Protein AF-A0A2M8F0B0-F1 (afdb_monomer)

Mean predicted aligned error: 4.99 Å

pLDDT: mean 90.67, std 10.66, range [52.56, 97.62]

InterPro domains:
  IPR036894 Nucleoid-associated protein YbaB-like domain superfamily [SSF82607] (10-60)

Nearest PDB structures (foldseek):
  3lze-assembly1_A  TM=6.037E-01  e=5.565E+00  Plasmodium vivax
  1whz-assembly1_A  TM=4.885E-01  e=4.334E+00  Thermus thermophilus
  3m0n-assembly1_A  TM=5.940E-01  e=5.565E+00  Plasmodium vivax
  2wmm-assembly1_B  TM=4.401E-01  e=4.911E+00  Escherichia coli K-12
  7yrn-assembly1_C  TM=3.469E-01  e=8.621E+00  Human betaherpesvirus 5

Structure (mmCIF, N/CA/C/O backbone):
data_AF-A0A2M8F0B0-F1
#
_entry.id   AF-A0A2M8F0B0-F1
#
loop_
_atom_site.group_PDB
_atom_site.id
_atom_site.type_symbol
_atom_site.label_atom_id
_atom_site.label_alt_id
_atom_site.label_comp_id
_atom_site.label_asym_id
_atom_site.label_entity_id
_atom_site.label_seq_id
_atom_site.pdbx_PDB_ins_c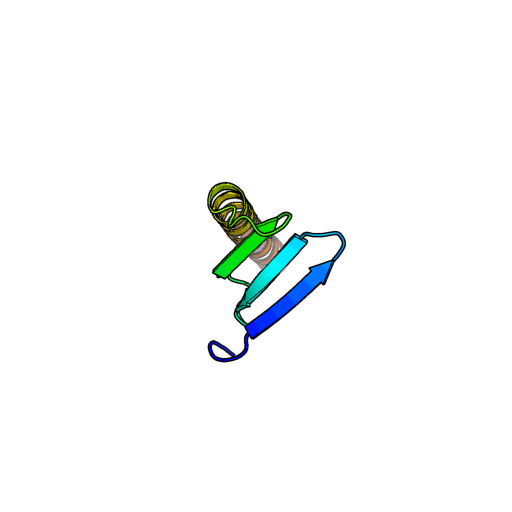ode
_atom_site.Cartn_x
_atom_site.Cartn_y
_atom_site.Cartn_z
_atom_site.occupancy
_atom_site.B_iso_or_equiv
_atom_site.auth_seq_id
_atom_site.auth_comp_id
_atom_site.auth_asym_id
_atom_site.auth_atom_id
_atom_site.pdbx_PDB_model_num
ATOM 1 N N . LEU A 1 1 ? 2.795 -14.571 8.883 1.00 52.56 1 LEU A N 1
ATOM 2 C CA . LEU A 1 1 ? 2.294 -13.478 8.023 1.00 52.56 1 LEU A CA 1
ATOM 3 C C . LEU A 1 1 ? 3.411 -12.584 7.470 1.00 52.56 1 LEU A C 1
ATOM 5 O O . LEU A 1 1 ? 3.436 -12.405 6.269 1.00 52.56 1 LEU A O 1
ATOM 9 N N . GLN A 1 2 ? 4.399 -12.106 8.249 1.00 57.34 2 GLN A N 1
ATOM 10 C CA . GLN A 1 2 ? 5.523 -11.308 7.690 1.00 57.34 2 GLN A CA 1
ATOM 11 C C . GLN A 1 2 ? 6.452 -12.049 6.696 1.00 57.34 2 GLN A C 1
ATOM 13 O O . GLN A 1 2 ? 7.292 -11.415 6.074 1.00 57.34 2 GLN A O 1
ATOM 18 N N . LYS A 1 3 ? 6.338 -13.377 6.548 1.00 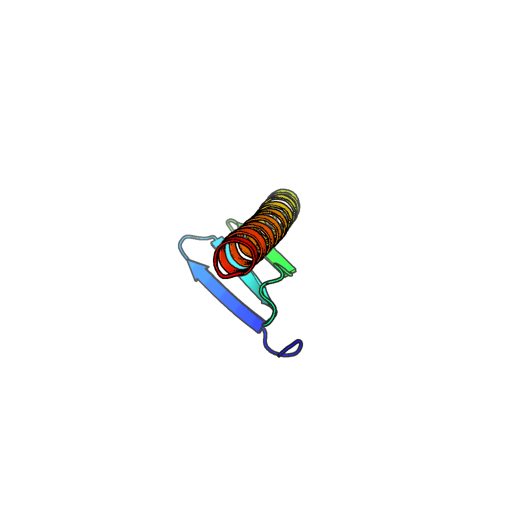60.84 3 LYS A N 1
ATOM 19 C CA . LYS A 1 3 ? 7.163 -14.169 5.614 1.00 60.84 3 LYS A CA 1
ATOM 20 C C . LYS A 1 3 ? 6.484 -14.453 4.274 1.00 60.84 3 LYS A C 1
ATOM 22 O O . LYS A 1 3 ? 7.112 -15.036 3.400 1.00 60.84 3 LYS A O 1
ATOM 27 N N . GLU A 1 4 ? 5.209 -14.104 4.134 1.00 80.62 4 GLU A N 1
ATOM 28 C CA . GLU A 1 4 ? 4.468 -14.345 2.899 1.00 80.62 4 GLU A CA 1
ATOM 29 C C . GLU A 1 4 ? 4.553 -13.093 2.033 1.00 80.62 4 GLU A C 1
ATOM 31 O O . GLU A 1 4 ? 4.252 -11.994 2.499 1.00 80.62 4 GLU A O 1
ATOM 36 N N . GLN A 1 5 ? 5.009 -13.265 0.795 1.00 88.62 5 GLN A N 1
ATOM 37 C CA . GLN A 1 5 ? 5.040 -12.219 -0.217 1.00 88.62 5 GLN A CA 1
ATOM 38 C C . GLN A 1 5 ? 3.936 -12.485 -1.232 1.00 88.62 5 GLN A C 1
ATOM 40 O O . GLN A 1 5 ? 3.748 -13.613 -1.690 1.00 88.62 5 GLN A O 1
ATOM 45 N N . VAL A 1 6 ? 3.214 -11.431 -1.587 1.00 92.44 6 VAL A N 1
ATOM 46 C CA . VAL A 1 6 ? 2.219 -11.435 -2.650 1.00 92.44 6 VAL A CA 1
ATOM 47 C C . VAL A 1 6 ? 2.780 -10.606 -3.791 1.00 92.44 6 VAL A C 1
ATOM 49 O O . VAL A 1 6 ? 3.097 -9.431 -3.616 1.00 92.44 6 VAL A O 1
ATOM 52 N N . ILE A 1 7 ? 2.902 -11.226 -4.959 1.00 93.81 7 ILE A N 1
ATOM 53 C CA . ILE A 1 7 ? 3.361 -10.561 -6.175 1.00 93.81 7 ILE A CA 1
ATOM 54 C C . ILE A 1 7 ? 2.176 -10.477 -7.126 1.00 93.81 7 ILE A C 1
ATOM 56 O O . ILE A 1 7 ? 1.550 -11.490 -7.441 1.00 93.81 7 ILE A O 1
ATOM 60 N N . VAL A 1 8 ? 1.875 -9.264 -7.577 1.00 95.12 8 VAL A N 1
ATOM 61 C CA . VAL A 1 8 ? 0.865 -9.007 -8.602 1.00 95.12 8 VAL A CA 1
ATOM 62 C C . VAL A 1 8 ? 1.558 -8.361 -9.786 1.00 95.12 8 VAL A C 1
ATOM 64 O O . VAL A 1 8 ? 2.212 -7.338 -9.624 1.00 95.12 8 VAL A O 1
ATOM 67 N N . ASP A 1 9 ? 1.390 -8.949 -10.964 1.00 96.00 9 ASP A N 1
ATOM 68 C CA . ASP A 1 9 ? 1.882 -8.410 -12.228 1.00 96.00 9 ASP A CA 1
ATOM 69 C C . ASP A 1 9 ? 0.696 -8.200 -13.170 1.00 96.00 9 ASP A C 1
ATOM 71 O O . ASP A 1 9 ? -0.099 -9.118 -13.416 1.00 96.00 9 ASP A O 1
ATOM 75 N N . ARG A 1 10 ? 0.520 -6.963 -13.633 1.00 95.56 10 ARG A N 1
ATOM 76 C CA . ARG A 1 10 ? -0.542 -6.602 -14.567 1.00 95.56 10 ARG A CA 1
ATOM 77 C C . ARG A 1 10 ? -0.140 -5.386 -15.389 1.00 95.56 10 ARG A C 1
ATOM 79 O O . ARG A 1 10 ? 0.157 -4.335 -14.834 1.00 95.56 10 ARG A O 1
ATOM 86 N N . ASN A 1 11 ? -0.273 -5.494 -16.712 1.00 95.12 11 ASN A N 1
ATOM 87 C CA . ASN A 1 11 ? -0.091 -4.384 -17.656 1.00 95.12 11 ASN A CA 1
ATOM 88 C C . ASN A 1 11 ? 1.256 -3.656 -17.489 1.00 95.12 11 ASN A C 1
ATOM 90 O O . ASN A 1 11 ? 1.284 -2.430 -17.473 1.00 95.12 11 ASN A O 1
ATOM 94 N N . GLY A 1 12 ? 2.347 -4.404 -17.304 1.00 93.31 12 GLY A N 1
ATOM 95 C CA . GLY A 1 12 ? 3.680 -3.825 -17.107 1.00 93.31 12 GLY A CA 1
ATOM 96 C C . GLY A 1 12 ? 3.928 -3.283 -15.699 1.00 93.31 12 GLY A C 1
ATOM 97 O O . GLY A 1 12 ? 5.018 -2.797 -15.428 1.00 93.31 12 GLY A O 1
ATOM 98 N N . VAL A 1 13 ? 2.959 -3.384 -14.783 1.00 97.00 13 VAL A N 1
ATOM 99 C CA . VAL A 1 13 ? 3.123 -2.991 -13.382 1.00 97.00 13 VAL A CA 1
ATOM 100 C C . VAL A 1 13 ? 3.229 -4.233 -12.513 1.00 97.00 13 VAL A C 1
ATOM 102 O O . VAL A 1 13 ? 2.264 -4.989 -12.364 1.00 97.00 13 VAL A O 1
ATOM 105 N N . LYS A 1 14 ? 4.390 -4.405 -11.888 1.00 97.31 14 LYS A N 1
ATOM 106 C CA . LYS A 1 14 ? 4.657 -5.467 -10.927 1.00 97.31 14 LYS A CA 1
ATOM 107 C C . LYS A 1 14 ? 4.779 -4.882 -9.527 1.00 97.31 14 LYS A C 1
ATOM 109 O O . LYS A 1 14 ? 5.625 -4.036 -9.252 1.00 97.31 14 LYS A O 1
ATOM 114 N N . VAL A 1 15 ? 3.926 -5.351 -8.628 1.00 96.50 15 VAL A N 1
ATOM 115 C CA . VAL A 1 15 ? 3.874 -4.925 -7.229 1.00 96.50 15 VAL A CA 1
ATOM 116 C C . VAL A 1 15 ? 4.213 -6.110 -6.342 1.00 96.50 15 VAL A C 1
ATOM 118 O O . VAL A 1 15 ? 3.576 -7.161 -6.431 1.00 96.50 15 VAL A O 1
ATOM 121 N N . THR A 1 16 ? 5.186 -5.918 -5.458 1.00 95.31 16 THR A N 1
ATOM 122 C CA . THR A 1 16 ? 5.547 -6.878 -4.413 1.00 95.31 16 THR A CA 1
ATOM 123 C C . THR A 1 16 ? 5.067 -6.339 -3.075 1.00 95.31 16 THR A C 1
ATOM 125 O O . THR A 1 16 ? 5.495 -5.268 -2.636 1.00 95.31 16 THR A O 1
ATOM 128 N N . LEU A 1 17 ? 4.174 -7.081 -2.428 1.00 94.00 17 LEU A N 1
ATOM 129 C CA . LEU A 1 17 ? 3.660 -6.788 -1.096 1.00 94.00 17 LEU A CA 1
ATOM 130 C C . LEU A 1 17 ? 4.097 -7.863 -0.111 1.00 94.00 17 LEU A C 1
ATOM 132 O O . LEU A 1 17 ? 4.122 -9.048 -0.441 1.00 94.00 17 LEU A O 1
ATOM 136 N N . ARG A 1 18 ? 4.325 -7.466 1.135 1.00 92.69 18 ARG A N 1
ATOM 137 C CA . ARG A 1 18 ? 4.406 -8.394 2.263 1.00 92.69 18 ARG A CA 1
ATOM 138 C C . ARG A 1 18 ? 3.004 -8.696 2.805 1.00 92.69 18 ARG A C 1
ATOM 140 O O . ARG A 1 18 ? 2.073 -7.913 2.626 1.00 92.69 18 ARG A O 1
ATOM 147 N N . GLY A 1 19 ? 2.834 -9.827 3.489 1.00 86.88 19 GLY A N 1
ATOM 148 C CA . GLY A 1 19 ? 1.546 -10.288 4.027 1.00 86.88 19 GLY A CA 1
ATOM 149 C C . GLY A 1 19 ? 0.882 -9.357 5.054 1.00 86.88 19 GLY A C 1
ATOM 150 O O . GLY A 1 19 ? -0.281 -9.550 5.392 1.00 86.88 19 GLY A O 1
ATOM 151 N N . ASP A 1 20 ? 1.589 -8.337 5.538 1.00 86.81 20 ASP A N 1
ATOM 152 C CA . ASP A 1 20 ? 1.069 -7.230 6.353 1.00 86.81 20 ASP A CA 1
ATOM 153 C C . ASP A 1 20 ? 0.685 -5.985 5.518 1.00 86.81 20 ASP A C 1
ATOM 155 O O . ASP A 1 20 ? 0.474 -4.910 6.073 1.00 86.81 20 ASP A O 1
ATOM 159 N N . GLN A 1 21 ? 0.566 -6.134 4.194 1.00 88.69 21 GLN A N 1
ATOM 160 C CA . GLN A 1 21 ? 0.224 -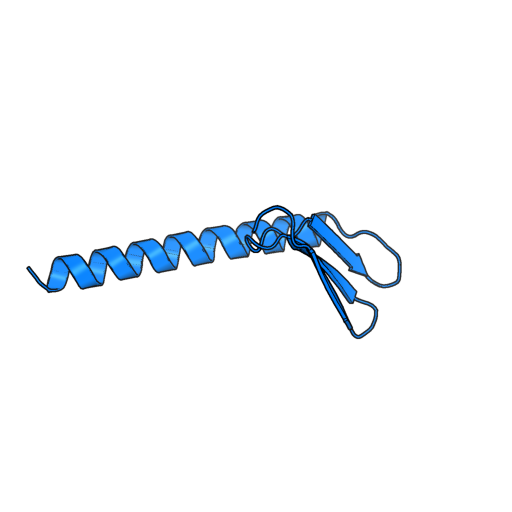5.096 3.209 1.00 88.69 21 GLN A CA 1
ATOM 161 C C . GLN A 1 21 ? 1.240 -3.954 3.078 1.00 88.69 21 GLN A C 1
ATOM 163 O O . GLN A 1 21 ? 0.911 -2.889 2.554 1.00 88.69 21 GLN A O 1
ATOM 168 N N . VAL A 1 22 ? 2.486 -4.158 3.505 1.00 92.19 22 VAL A N 1
ATOM 169 C CA . VAL A 1 22 ? 3.560 -3.207 3.207 1.00 92.19 22 VAL A CA 1
ATOM 170 C C . VAL A 1 22 ? 4.063 -3.440 1.786 1.00 92.19 22 VAL A C 1
ATOM 172 O O . VAL A 1 22 ? 4.414 -4.565 1.426 1.00 92.19 22 VAL A O 1
ATOM 175 N N . ILE A 1 23 ? 4.100 -2.373 0.984 1.00 94.88 23 ILE A N 1
ATOM 176 C CA . ILE A 1 23 ? 4.680 -2.401 -0.361 1.00 94.88 23 ILE A CA 1
ATOM 177 C C . ILE A 1 23 ? 6.200 -2.484 -0.215 1.00 94.88 23 ILE A C 1
ATOM 179 O O . ILE A 1 23 ? 6.809 -1.587 0.372 1.00 94.88 23 ILE A O 1
ATOM 183 N N . GLU A 1 24 ? 6.803 -3.543 -0.753 1.00 94.56 24 GLU A N 1
ATOM 184 C CA . GLU A 1 24 ? 8.259 -3.728 -0.772 1.00 94.56 24 GLU A CA 1
ATOM 185 C C . GLU A 1 24 ? 8.879 -3.155 -2.047 1.00 94.56 24 GLU A C 1
ATOM 187 O O . GLU A 1 24 ? 9.930 -2.522 -1.989 1.00 94.56 24 GLU A O 1
ATOM 192 N N . SER A 1 25 ? 8.219 -3.334 -3.194 1.00 95.81 25 SER A N 1
ATOM 193 C CA . SER A 1 25 ? 8.665 -2.762 -4.465 1.00 95.81 25 SER A CA 1
ATOM 194 C C . SER A 1 25 ? 7.505 -2.557 -5.430 1.00 95.81 25 SER A C 1
ATOM 196 O O . SER A 1 25 ? 6.585 -3.376 -5.494 1.00 95.81 25 SER A O 1
ATOM 198 N N . ILE A 1 26 ? 7.595 -1.501 -6.235 1.00 96.81 26 ILE A N 1
ATOM 199 C CA . ILE A 1 26 ? 6.776 -1.313 -7.433 1.00 96.81 26 ILE A CA 1
ATOM 200 C C . ILE A 1 26 ? 7.730 -1.174 -8.610 1.00 96.81 26 ILE A C 1
ATOM 202 O O . ILE A 1 26 ? 8.686 -0.404 -8.550 1.00 96.81 26 ILE A O 1
ATOM 206 N N . GLU A 1 27 ? 7.465 -1.931 -9.659 1.00 97.25 27 GLU A N 1
ATOM 207 C CA . GLU A 1 27 ? 8.192 -1.909 -10.917 1.00 97.25 27 GLU A CA 1
ATOM 208 C C . GLU A 1 27 ? 7.197 -1.593 -12.037 1.00 97.25 27 GLU A C 1
ATOM 210 O O . GLU A 1 27 ? 6.114 -2.179 -12.084 1.00 97.25 27 GLU A O 1
ATOM 215 N N . VAL A 1 28 ? 7.543 -0.642 -12.901 1.00 97.25 28 VAL A N 1
ATOM 216 C CA . VAL A 1 28 ? 6.750 -0.238 -14.066 1.00 97.25 28 VAL A CA 1
ATOM 217 C C . VAL A 1 28 ? 7.628 -0.389 -15.299 1.00 97.25 28 VAL A C 1
ATOM 219 O O . VAL A 1 28 ? 8.689 0.225 -15.383 1.00 97.25 28 VAL A O 1
ATOM 222 N N . ASP A 1 29 ? 7.212 -1.247 -16.226 1.00 95.69 29 ASP A N 1
ATOM 223 C CA . ASP A 1 29 ? 7.918 -1.550 -17.474 1.00 95.69 29 ASP A CA 1
ATOM 224 C C . ASP A 1 29 ? 9.404 -1.908 -17.265 1.00 95.69 29 ASP A C 1
ATOM 226 O O . ASP A 1 29 ? 10.282 -1.510 -18.031 1.00 95.69 29 ASP A O 1
ATOM 230 N N . GLY A 1 30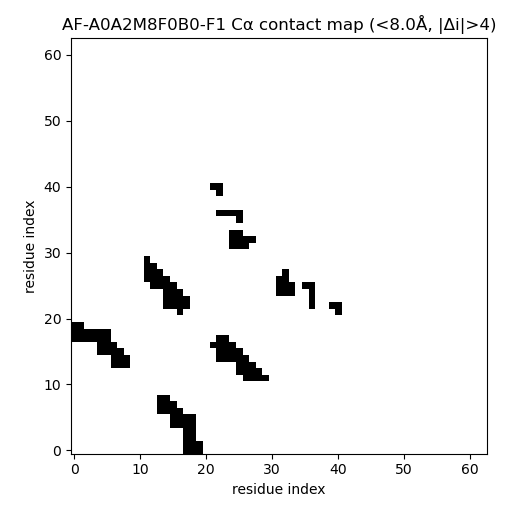 ? 9.704 -2.662 -16.200 1.00 92.94 30 GLY A N 1
ATOM 231 C CA . GLY A 1 30 ? 11.070 -3.074 -15.857 1.00 92.94 30 GLY A CA 1
ATOM 232 C C . GLY A 1 30 ? 11.847 -2.086 -14.979 1.00 92.94 30 GLY A C 1
ATOM 233 O O . GLY A 1 30 ? 12.984 -2.372 -14.599 1.00 92.94 30 GLY A O 1
ATOM 234 N N . ILE A 1 31 ? 11.270 -0.925 -14.654 1.00 96.19 31 ILE A N 1
ATOM 235 C CA . ILE A 1 31 ? 11.926 0.134 -13.878 1.00 96.19 31 ILE A CA 1
ATOM 236 C C . ILE A 1 31 ? 11.350 0.175 -12.463 1.00 96.19 31 ILE A C 1
ATOM 238 O O . ILE A 1 31 ? 10.145 0.314 -12.275 1.00 96.19 31 ILE A O 1
ATOM 242 N N . ILE A 1 32 ? 12.217 0.090 -11.451 1.00 95.62 32 ILE A N 1
ATOM 243 C CA . ILE A 1 32 ? 11.812 0.217 -10.046 1.00 95.62 32 ILE A CA 1
ATOM 244 C C . ILE A 1 32 ? 11.430 1.671 -9.745 1.00 95.62 32 ILE A C 1
ATOM 246 O O . ILE A 1 32 ? 12.250 2.584 -9.846 1.00 95.62 32 ILE A O 1
ATOM 250 N N . GLU A 1 33 ? 10.196 1.869 -9.293 1.00 96.56 33 GLU A N 1
ATOM 251 C CA . GLU A 1 33 ? 9.586 3.169 -9.026 1.00 96.56 33 GLU A CA 1
ATOM 252 C C . GLU A 1 33 ? 9.406 3.403 -7.518 1.00 96.56 33 GLU A C 1
ATOM 254 O O . GLU A 1 33 ? 8.301 3.348 -6.968 1.00 96.56 33 GLU A O 1
ATOM 259 N N . ASN A 1 34 ? 10.510 3.709 -6.827 1.00 94.75 34 ASN A N 1
ATOM 260 C CA . ASN A 1 34 ? 10.512 3.928 -5.370 1.00 94.75 34 ASN A CA 1
ATOM 261 C C . ASN A 1 34 ? 9.532 5.029 -4.931 1.00 94.75 34 ASN A C 1
ATOM 263 O O . ASN A 1 34 ? 8.830 4.884 -3.938 1.00 94.75 34 ASN A O 1
ATOM 267 N N . ARG A 1 35 ? 9.409 6.100 -5.725 1.00 96.56 35 ARG A N 1
ATOM 268 C CA . ARG A 1 35 ? 8.475 7.209 -5.459 1.00 96.56 35 ARG A CA 1
ATOM 269 C C . ARG A 1 35 ? 7.012 6.767 -5.408 1.00 96.56 35 ARG A C 1
ATOM 271 O O . ARG A 1 35 ? 6.237 7.316 -4.629 1.00 96.56 35 ARG A O 1
ATOM 278 N N . ILE A 1 36 ? 6.632 5.790 -6.234 1.00 96.19 36 ILE A N 1
ATOM 279 C CA . ILE A 1 36 ? 5.271 5.252 -6.251 1.00 96.19 36 ILE A CA 1
ATOM 280 C C . ILE A 1 36 ? 5.088 4.351 -5.030 1.00 96.19 36 ILE A C 1
ATOM 282 O O . ILE A 1 36 ? 4.083 4.475 -4.333 1.00 96.19 36 ILE A O 1
ATOM 286 N N . ALA A 1 37 ? 6.072 3.497 -4.731 1.00 95.56 37 ALA A N 1
ATOM 287 C CA . ALA A 1 37 ? 6.035 2.630 -3.556 1.00 95.56 37 ALA A CA 1
ATOM 288 C C . ALA A 1 37 ? 5.881 3.432 -2.251 1.00 95.56 37 ALA A C 1
ATOM 290 O O . ALA A 1 37 ? 5.030 3.100 -1.423 1.00 95.56 37 ALA A O 1
ATOM 291 N N . ASP A 1 38 ? 6.632 4.525 -2.100 1.00 96.81 38 ASP A N 1
ATOM 292 C CA . ASP A 1 38 ? 6.559 5.413 -0.937 1.00 96.81 38 ASP A CA 1
ATOM 293 C C . ASP A 1 38 ? 5.186 6.085 -0.814 1.00 96.81 38 ASP A C 1
ATOM 295 O O . ASP A 1 38 ? 4.560 6.036 0.249 1.00 96.81 38 ASP A O 1
ATOM 299 N N . ALA A 1 39 ? 4.676 6.650 -1.914 1.00 97.62 39 ALA A N 1
ATOM 300 C CA . ALA A 1 39 ? 3.371 7.308 -1.937 1.00 97.62 39 ALA A CA 1
ATOM 301 C C . ALA A 1 39 ? 2.224 6.340 -1.599 1.00 97.62 39 ALA A C 1
ATOM 303 O O . ALA A 1 39 ? 1.321 6.678 -0.828 1.00 97.62 39 ALA A O 1
ATOM 304 N N . VAL A 1 40 ? 2.264 5.116 -2.136 1.00 95.81 40 VAL A N 1
ATOM 305 C CA . VAL A 1 40 ? 1.260 4.083 -1.841 1.00 95.81 40 VAL A CA 1
ATOM 306 C C . VAL A 1 40 ? 1.364 3.632 -0.384 1.00 95.81 40 VAL A C 1
ATOM 308 O O . VAL A 1 40 ? 0.339 3.546 0.291 1.00 95.81 40 VAL A O 1
ATOM 311 N N . ASN A 1 41 ? 2.572 3.411 0.143 1.00 95.56 41 ASN A N 1
ATOM 312 C CA . ASN A 1 41 ? 2.767 3.074 1.557 1.00 95.56 41 ASN A CA 1
ATOM 313 C C . ASN A 1 41 ? 2.223 4.167 2.494 1.00 95.56 41 ASN A C 1
ATOM 315 O O . ASN A 1 41 ? 1.601 3.859 3.515 1.00 95.56 41 ASN A O 1
ATOM 319 N N . GLU A 1 42 ? 2.417 5.444 2.160 1.00 96.94 42 GLU A N 1
ATOM 320 C CA . GLU A 1 42 ? 1.837 6.558 2.915 1.00 96.94 42 GLU A CA 1
ATOM 321 C C . GLU A 1 42 ? 0.299 6.540 2.863 1.00 96.94 42 GLU A C 1
ATOM 323 O O . GLU A 1 42 ? -0.361 6.694 3.896 1.00 96.94 42 GLU A O 1
ATOM 328 N N . ALA A 1 43 ? -0.287 6.297 1.688 1.00 96.69 43 ALA A N 1
ATOM 329 C CA . ALA A 1 43 ? -1.737 6.194 1.524 1.00 96.69 43 ALA A CA 1
ATOM 330 C C . ALA A 1 43 ? -2.337 5.025 2.328 1.00 96.69 43 ALA A C 1
ATOM 332 O O . ALA A 1 43 ? -3.386 5.182 2.964 1.00 96.69 43 ALA A O 1
ATOM 333 N N . VAL A 1 44 ? -1.655 3.876 2.358 1.00 94.38 44 VAL A N 1
ATOM 334 C CA . VAL A 1 44 ? -2.041 2.712 3.171 1.00 94.38 44 VAL A CA 1
ATOM 335 C C . VAL A 1 44 ? -2.052 3.079 4.656 1.00 94.38 44 VAL A C 1
ATOM 337 O O . VAL A 1 44 ? -3.064 2.856 5.325 1.00 94.38 44 VAL A O 1
ATOM 340 N N . LYS A 1 45 ? -0.991 3.721 5.166 1.00 94.31 45 LYS A N 1
ATOM 341 C CA . LYS A 1 45 ? -0.920 4.179 6.569 1.00 94.31 45 LYS A CA 1
ATOM 342 C C . LYS A 1 45 ? -2.062 5.132 6.921 1.00 94.31 45 LYS A C 1
ATOM 344 O O . LYS A 1 45 ? -2.779 4.894 7.890 1.00 94.31 45 LYS A O 1
ATOM 349 N N . LYS A 1 46 ? -2.298 6.157 6.095 1.00 95.81 46 LYS A N 1
ATOM 350 C CA . LYS A 1 46 ? -3.403 7.112 6.302 1.00 95.81 46 LYS A CA 1
ATOM 351 C C . LYS A 1 46 ? -4.763 6.417 6.323 1.00 95.81 46 LYS A C 1
ATOM 353 O O . LYS A 1 46 ? -5.613 6.745 7.146 1.00 95.81 46 LYS A O 1
ATOM 358 N N . THR A 1 47 ? -4.969 5.433 5.451 1.00 94.88 47 THR A N 1
ATOM 359 C CA . THR A 1 47 ? -6.217 4.657 5.411 1.00 94.88 47 THR A CA 1
ATOM 360 C C . THR A 1 47 ? -6.419 3.852 6.697 1.00 94.88 47 THR A C 1
ATOM 362 O O . THR A 1 47 ? -7.526 3.834 7.237 1.00 94.88 47 THR A O 1
ATOM 365 N N . GLN A 1 48 ? -5.354 3.245 7.232 1.00 92.81 48 GLN A N 1
ATOM 366 C CA . GLN A 1 48 ? -5.399 2.526 8.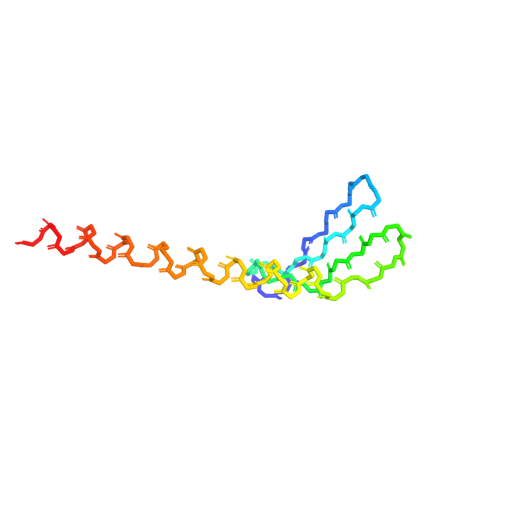510 1.00 92.81 48 GLN A CA 1
ATOM 367 C C . GLN A 1 48 ? -5.706 3.465 9.686 1.00 92.81 48 GLN A C 1
ATOM 369 O O . GLN A 1 48 ? -6.550 3.142 10.523 1.00 92.81 48 GLN A O 1
ATOM 374 N N . GLU A 1 49 ? -5.097 4.653 9.726 1.00 95.25 49 GLU A N 1
ATOM 375 C CA . GLU A 1 49 ? -5.388 5.667 10.749 1.00 95.25 49 GLU A CA 1
ATOM 376 C C . GLU A 1 49 ? -6.849 6.131 10.702 1.00 95.25 49 GLU A C 1
ATOM 378 O O . GLU A 1 49 ? -7.504 6.240 11.741 1.00 95.25 49 GLU A O 1
ATOM 383 N N . LEU A 1 50 ? -7.390 6.376 9.504 1.00 95.75 50 LEU A N 1
ATOM 384 C CA . LEU A 1 50 ? -8.796 6.748 9.325 1.00 95.75 50 LEU A CA 1
ATOM 385 C C . LEU A 1 50 ? -9.742 5.633 9.782 1.00 95.75 50 LEU A C 1
ATOM 387 O O . LEU A 1 50 ? -10.746 5.915 10.438 1.00 95.75 50 LEU A O 1
ATOM 391 N N . ALA A 1 51 ? -9.427 4.375 9.467 1.00 94.50 51 ALA A N 1
ATOM 392 C CA . ALA A 1 51 ? -10.204 3.229 9.929 1.00 94.50 51 ALA A CA 1
ATOM 393 C C . ALA A 1 51 ? -10.192 3.126 11.463 1.00 94.50 51 ALA A C 1
ATOM 395 O O . ALA A 1 51 ? -11.250 2.967 12.072 1.00 94.50 51 ALA A O 1
ATOM 396 N N . ALA A 1 52 ? -9.025 3.300 12.092 1.00 94.50 52 ALA A N 1
ATOM 397 C CA . ALA A 1 52 ? -8.896 3.304 13.547 1.00 94.50 52 ALA A CA 1
ATOM 398 C C . ALA A 1 52 ? -9.734 4.418 14.199 1.00 94.50 52 ALA A C 1
ATOM 400 O O . ALA A 1 52 ? -10.448 4.161 15.168 1.00 94.50 52 ALA A O 1
ATOM 401 N N . ARG A 1 53 ? -9.719 5.635 13.635 1.00 94.25 53 ARG A N 1
ATOM 402 C CA . ARG A 1 53 ? -10.550 6.753 14.118 1.00 94.25 53 ARG A CA 1
ATOM 403 C C . ARG A 1 53 ? -12.043 6.429 14.058 1.00 94.25 53 ARG A C 1
ATOM 405 O O . ARG A 1 53 ? -12.730 6.592 15.061 1.00 94.25 53 ARG A O 1
ATOM 412 N N . LYS A 1 54 ? -12.527 5.888 12.935 1.00 93.19 54 LYS A N 1
ATOM 413 C CA . LYS A 1 54 ? -13.940 5.488 12.784 1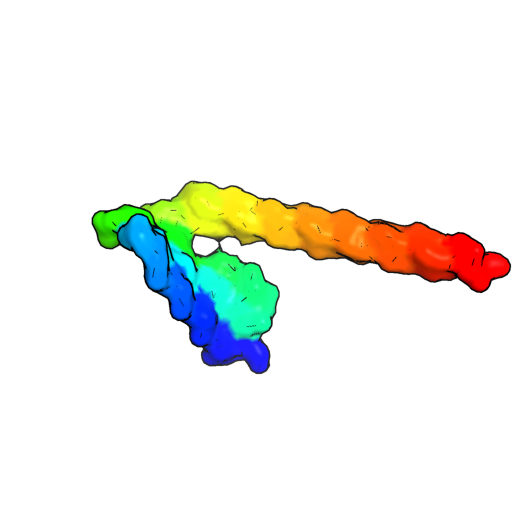.00 93.19 54 LYS A CA 1
ATOM 414 C C . LYS A 1 54 ? -14.363 4.420 13.793 1.00 93.19 54 LYS A C 1
ATOM 416 O O . LYS A 1 54 ? -15.469 4.478 14.321 1.00 93.19 54 LYS A O 1
ATOM 421 N N . LEU A 1 55 ? -13.494 3.451 14.083 1.00 92.00 55 LEU A N 1
ATOM 4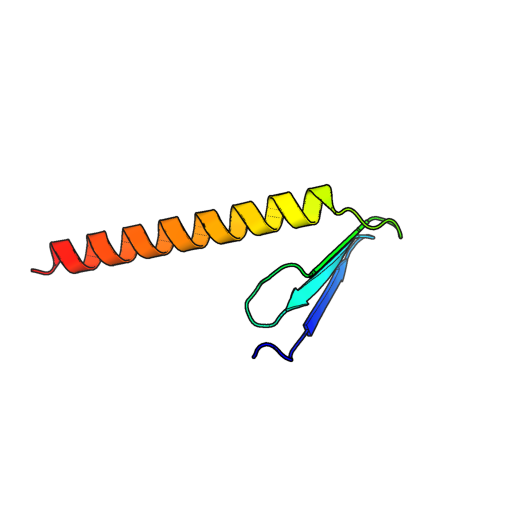22 C CA . LEU A 1 55 ? -13.769 2.421 15.092 1.00 92.00 55 LEU A CA 1
ATOM 423 C C . LEU A 1 55 ? -13.912 3.023 16.498 1.00 92.00 55 LEU A C 1
ATOM 425 O O . LEU A 1 55 ? -14.805 2.632 17.254 1.00 92.00 55 LEU A O 1
ATOM 429 N N . ILE A 1 56 ? -13.073 4.004 16.837 1.00 92.50 56 ILE A N 1
ATOM 430 C CA . ILE A 1 56 ? -13.164 4.729 18.111 1.00 92.50 56 ILE A CA 1
ATOM 431 C C . ILE A 1 56 ? -14.479 5.514 18.185 1.00 92.50 5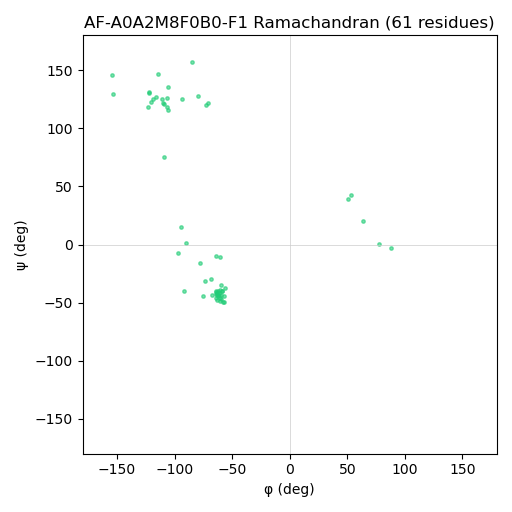6 ILE A C 1
ATOM 433 O O . ILE A 1 56 ? -15.186 5.407 19.183 1.00 92.50 56 ILE A O 1
ATOM 437 N N . GLU A 1 57 ? -14.853 6.234 17.126 1.00 92.44 57 GLU A N 1
ATOM 438 C CA . GLU A 1 57 ? -16.121 6.976 17.064 1.00 92.44 57 GLU A CA 1
ATOM 439 C C . GLU A 1 57 ? -17.330 6.057 17.300 1.00 92.44 57 GLU A C 1
ATOM 441 O O . GLU A 1 57 ? -18.143 6.334 18.183 1.00 92.44 57 GLU A O 1
ATOM 446 N N . ILE A 1 58 ? -17.404 4.920 16.599 1.00 91.38 58 ILE A N 1
ATOM 447 C CA . ILE A 1 58 ? -18.492 3.941 16.762 1.00 91.38 58 ILE A CA 1
ATOM 448 C C . ILE A 1 58 ? -18.543 3.401 18.198 1.00 91.38 58 ILE A C 1
ATOM 450 O O . ILE A 1 58 ? -19.614 3.345 18.798 1.00 91.38 58 ILE A O 1
ATOM 454 N N . SER A 1 59 ? -17.394 3.031 18.772 1.00 85.75 59 SER A N 1
ATOM 455 C CA . SER A 1 59 ? -17.344 2.503 20.146 1.00 85.75 59 SER A CA 1
ATOM 456 C C . SER A 1 59 ? -17.683 3.553 21.210 1.00 85.75 59 SER A C 1
ATOM 458 O O . SER A 1 59 ? -18.235 3.206 22.253 1.00 85.75 59 SER A O 1
ATOM 460 N N . SER A 1 60 ? -17.401 4.834 20.948 1.00 82.94 60 SER A N 1
ATOM 461 C CA . SER A 1 60 ? -17.766 5.943 21.835 1.00 82.94 60 SER A CA 1
ATOM 462 C C . SER A 1 60 ? -19.262 6.267 21.817 1.00 82.94 60 SER A C 1
ATOM 464 O O . SER A 1 60 ? -19.795 6.663 22.844 1.00 82.94 60 SER A O 1
ATOM 466 N N . GLN A 1 61 ? -19.947 6.055 20.686 1.00 73.38 61 GLN A N 1
ATOM 467 C CA . GLN A 1 61 ? -21.392 6.284 20.542 1.00 73.38 61 GLN A CA 1
ATOM 468 C C . GLN A 1 61 ? -22.255 5.163 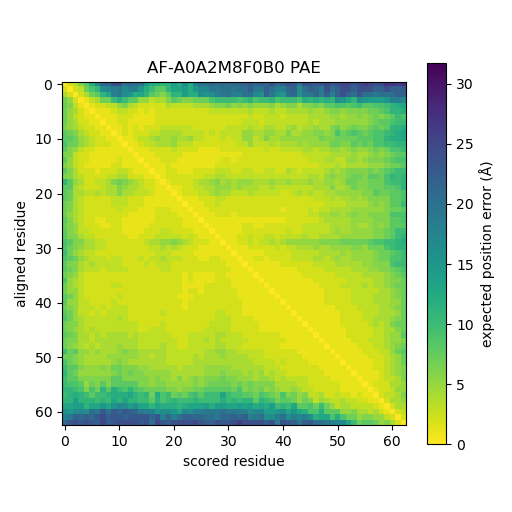21.145 1.00 73.38 61 GLN A C 1
ATOM 470 O O . GLN A 1 61 ? -23.455 5.343 21.325 1.00 73.38 61 GLN A O 1
ATOM 475 N N . GLN A 1 62 ? -21.663 4.000 21.429 1.00 64.62 62 GLN A N 1
ATOM 476 C CA . GLN A 1 62 ? -22.342 2.854 22.045 1.00 64.62 62 GLN A CA 1
ATOM 477 C C . GLN A 1 62 ? -22.278 2.853 23.587 1.00 64.62 62 GLN A C 1
ATOM 479 O O . GLN A 1 62 ? -22.784 1.915 24.204 1.00 64.62 62 GLN A O 1
ATOM 484 N N . LYS A 1 63 ? -21.653 3.865 24.205 1.00 52.81 63 LYS A N 1
ATOM 485 C CA . LYS A 1 63 ? -21.642 4.091 25.660 1.00 52.81 63 LYS A CA 1
ATOM 486 C C . LYS A 1 63 ? -22.616 5.192 26.046 1.00 52.81 63 LYS A C 1
ATOM 488 O O . LYS A 1 63 ? -23.213 5.047 27.133 1.00 52.81 63 LYS A O 1
#

Secondary structure (DSSP, 8-state):
-TT-EEEEEETTEEEEEETTS-EEEEEETTEE-HHHHHHHHHHHHHHHHHHHHHHHHHHHHT-

Radius of gyration: 15.62 Å; Cα contacts (8 Å, |Δi|>4): 70; chains: 1; bounding box: 34×22×43 Å

Organism: NCBI:txid1974837

Sequence (63 aa):
LQKEQVIVDRNGVKVTLRGDQVIESIEVDGIIENRIADAVNEAVKKTQELAARKLIEISSQQK

Foldseek 3Di:
DQPDWDWDDDPQWIWIAGPVRQTPFIGHNNRTDVVVSVVVNVVVVVVVVVVVVVVVVVVVVVD

Solvent-accessible surface area (backbone atoms only — not comparable to full-atom values): 3598 Å² total; per-residue (Å²): 95,88,84,43,74,49,76,48,77,56,96,54,36,38,39,36,26,35,58,80,72,48,58,76,44,30,29,50,76,89,40,76,36,64,72,56,30,52,53,50,45,51,52,52,50,54,51,52,52,50,50,54,51,51,53,50,53,56,60,61,74,75,109